Protein AF-A0A838I8F1-F1 (afdb_monomer)

Radius of gyration: 12.08 Å; Cα contacts (8 Å, 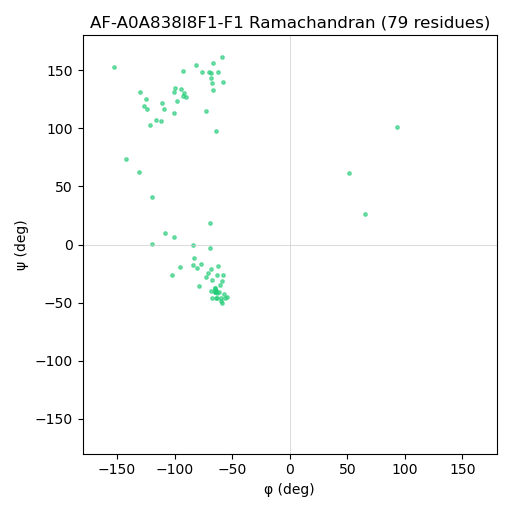|Δi|>4): 154; chains: 1; bounding box: 30×24×27 Å

Secondary structure (DSSP, 8-state):
--EEEEEE-TT--TTHHHHHHHHHTSSS--SEEEEESS-SS-SHHHHHHHHHHH--SSEEEE--TT----TTHHHHHHHH-

Nearest PDB structures (foldseek):
  5hea-assembly1_A  TM=8.525E-01  e=4.686E-02  Streptococcus parasanguinis FW213
  6h2n-assembly1_B  TM=8.169E-01  e=7.544E-02  Staphylococcus aureus subsp. aureus N315
  6h4m-assembly1_B  TM=8.193E-01  e=8.075E-02  Staphylococcus aureus subsp. aureus N315
  6h4f-assembly4_Q  TM=8.150E-01  e=1.135E-01  Staphylococcus aureus subsp. aureus N315
  2z87-assemb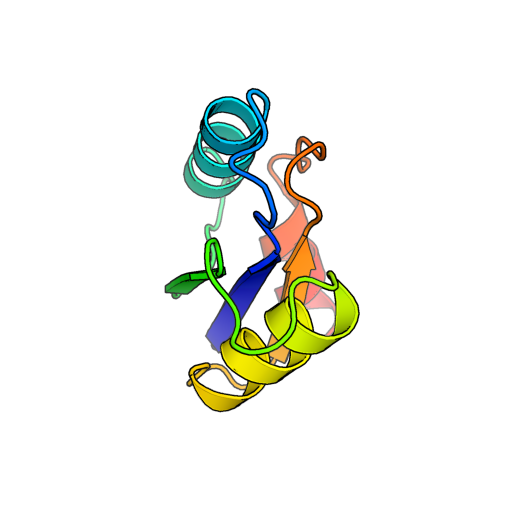ly3_B  TM=7.989E-01  e=2.567E-01  Escherichia coli

Sequence (81 aa):
MRLSVVVPATDSPATLEACLLAIAAASDPPDEVIVVDHPVRSGPAAARNAGARAASGSVLVFVDSDVLVHRDVFSRIRAAF

pLDDT: mean 94.47, std 7.86, range [59.88, 98.75]

Solvent-accessible surface area (backbone atoms only — not comparable to full-atom values): 4532 Å² total; per-residue (Å²): 136,45,35,20,34,29,28,34,30,51,83,69,51,88,42,35,64,58,19,51,50,29,47,67,64,22,81,48,50,62,79,39,79,39,77,27,49,80,41,95,57,78,44,61,69,45,14,46,53,52,30,61,72,71,50,86,40,85,41,83,43,82,45,58,30,82,42,73,58,61,50,57,54,52,51,53,51,64,73,75,109

Mean predicted aligned error: 2.87 Å

Foldseek 3Di:
DAEEEFEEQFPNDPLQVVQVVLQVQAPDHGPYYHYQHDFPPRDSVSSLVVSVVVDDGPDYHYDYSNDRDDNCPVVVVVVVD

Structure (mmCIF, N/CA/C/O backbone):
data_AF-A0A838I8F1-F1
#
_entry.id   AF-A0A838I8F1-F1
#
loop_
_atom_site.group_PDB
_atom_site.id
_atom_site.type_symbol
_atom_site.label_atom_id
_atom_site.label_alt_id
_atom_site.label_comp_id
_atom_site.label_asym_id
_atom_site.label_entity_id
_atom_site.label_seq_id
_atom_site.pdbx_PDB_ins_code
_atom_site.Cartn_x
_atom_site.Cartn_y
_atom_site.Cartn_z
_atom_site.occupancy
_atom_site.B_iso_or_equiv
_atom_site.auth_seq_id
_atom_site.auth_comp_id
_atom_site.auth_asym_id
_atom_site.auth_atom_id
_atom_site.pdbx_PDB_model_num
ATOM 1 N N . MET A 1 1 ? -6.160 -0.806 16.661 1.00 91.00 1 MET A N 1
ATOM 2 C CA . MET A 1 1 ? -5.530 -1.834 15.805 1.00 91.00 1 MET A CA 1
ATOM 3 C C . MET A 1 1 ? -4.405 -1.184 15.016 1.00 91.00 1 MET A C 1
ATOM 5 O O . MET A 1 1 ? -4.616 -0.068 14.555 1.00 91.00 1 MET A O 1
ATOM 9 N N . ARG A 1 2 ? -3.239 -1.834 14.895 1.00 97.12 2 ARG A N 1
ATOM 10 C CA . ARG A 1 2 ? -2.055 -1.254 14.238 1.00 97.12 2 ARG A CA 1
ATOM 11 C C . ARG A 1 2 ? -1.954 -1.759 12.798 1.00 97.12 2 ARG A C 1
ATOM 13 O O . ARG A 1 2 ? -1.935 -2.973 12.595 1.00 97.12 2 ARG A O 1
ATOM 20 N N . LEU A 1 3 ? -1.920 -0.853 11.825 1.00 98.44 3 LEU A N 1
ATOM 21 C CA . LEU A 1 3 ? -1.846 -1.177 10.399 1.00 98.44 3 LEU A CA 1
ATOM 22 C C . LEU A 1 3 ? -0.419 -1.017 9.870 1.00 98.44 3 LEU A C 1
ATOM 24 O O . LEU A 1 3 ? 0.180 0.044 10.036 1.00 98.44 3 LEU A O 1
ATOM 28 N N . SER A 1 4 ? 0.064 -2.030 9.155 1.00 98.75 4 SER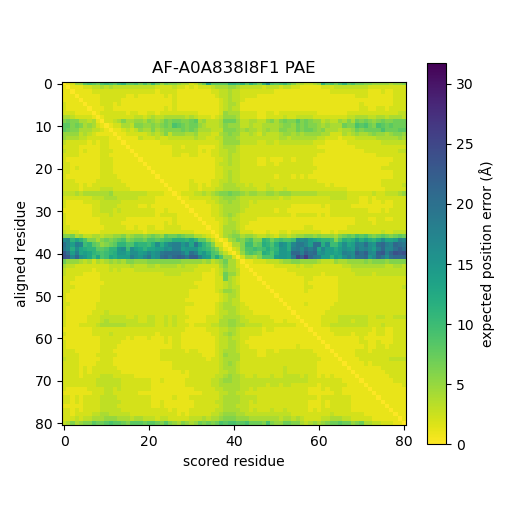 A N 1
ATOM 29 C CA . SER A 1 4 ? 1.296 -1.952 8.365 1.00 98.75 4 SER A CA 1
ATOM 30 C C . SER A 1 4 ? 0.959 -1.963 6.887 1.00 98.75 4 SER A C 1
ATOM 32 O O . SER A 1 4 ? 0.437 -2.958 6.374 1.00 98.75 4 SER A O 1
ATOM 34 N N . VAL A 1 5 ? 1.274 -0.874 6.189 1.00 98.69 5 VAL A N 1
ATOM 35 C CA . VAL A 1 5 ? 1.140 -0.820 4.733 1.00 98.69 5 VAL A CA 1
ATOM 36 C C . VAL A 1 5 ? 2.438 -1.270 4.085 1.00 98.69 5 VAL A C 1
ATOM 38 O O . VAL A 1 5 ? 3.500 -0.737 4.385 1.00 98.69 5 VAL A O 1
ATOM 41 N N . VAL A 1 6 ? 2.353 -2.234 3.175 1.00 98.50 6 VAL A N 1
ATOM 42 C CA . VAL A 1 6 ? 3.483 -2.717 2.379 1.00 98.50 6 VAL A CA 1
ATOM 43 C C . VAL A 1 6 ? 3.282 -2.297 0.929 1.00 98.50 6 VAL A C 1
ATOM 45 O O . VAL A 1 6 ? 2.291 -2.684 0.306 1.00 98.50 6 VAL A O 1
ATOM 48 N N . VAL A 1 7 ? 4.249 -1.553 0.390 1.00 97.94 7 VAL A N 1
ATOM 49 C CA . VAL A 1 7 ? 4.271 -1.096 -1.004 1.00 97.94 7 VAL A CA 1
ATOM 50 C C . VAL A 1 7 ? 5.404 -1.803 -1.756 1.00 97.94 7 VAL A C 1
ATOM 52 O O . VAL A 1 7 ? 6.578 -1.486 -1.531 1.00 97.94 7 VAL A O 1
ATOM 55 N N . PRO A 1 8 ? 5.104 -2.778 -2.637 1.00 96.31 8 PRO A N 1
ATOM 56 C CA . PRO A 1 8 ? 6.105 -3.338 -3.529 1.00 96.31 8 PRO A CA 1
ATOM 57 C C . PRO A 1 8 ? 6.440 -2.308 -4.617 1.00 96.31 8 PRO A C 1
ATOM 59 O O . PRO A 1 8 ? 5.600 -1.951 -5.444 1.00 96.31 8 PRO A O 1
ATOM 62 N N . ALA A 1 9 ? 7.682 -1.834 -4.615 1.00 93.69 9 ALA A N 1
ATOM 63 C CA . ALA A 1 9 ? 8.190 -0.817 -5.531 1.00 93.69 9 ALA A CA 1
ATOM 64 C C . ALA A 1 9 ? 9.364 -1.355 -6.364 1.00 93.69 9 ALA A C 1
ATOM 66 O O . ALA A 1 9 ? 10.371 -0.674 -6.551 1.00 93.69 9 ALA A O 1
ATOM 67 N N . THR A 1 10 ? 9.249 -2.604 -6.824 1.00 87.62 10 THR A N 1
ATOM 68 C CA . THR A 1 10 ? 10.268 -3.249 -7.662 1.00 87.62 10 THR A CA 1
ATOM 69 C C . THR A 1 10 ? 10.497 -2.440 -8.935 1.00 87.62 10 THR A C 1
ATOM 71 O O . THR A 1 10 ? 9.535 -1.952 -9.522 1.00 87.62 10 THR A O 1
ATOM 74 N N . ASP A 1 11 ? 11.754 -2.322 -9.358 1.00 85.25 11 ASP A N 1
ATOM 75 C CA . ASP A 1 11 ? 12.162 -1.612 -10.581 1.00 85.25 11 ASP A CA 1
ATOM 76 C C . ASP A 1 11 ? 11.905 -0.090 -10.565 1.00 85.25 11 ASP A C 1
ATOM 78 O O . ASP A 1 11 ? 11.766 0.533 -11.615 1.00 85.25 11 ASP A O 1
ATOM 82 N N . SER A 1 12 ? 11.875 0.522 -9.374 1.00 84.69 12 SER A N 1
ATOM 83 C CA . SER A 1 12 ? 11.801 1.984 -9.184 1.00 84.69 12 SER A CA 1
ATOM 84 C C . SER A 1 12 ? 10.656 2.660 -9.967 1.00 84.69 12 SER A C 1
ATOM 86 O O . SER A 1 12 ? 10.900 3.515 -10.824 1.00 84.69 12 SER A O 1
ATOM 88 N N . PRO A 1 13 ? 9.387 2.307 -9.689 1.00 89.62 13 PRO A N 1
ATOM 89 C CA . PRO A 1 13 ? 8.251 2.799 -10.457 1.00 89.62 13 PRO A CA 1
ATOM 90 C C . PRO A 1 13 ? 8.064 4.309 -10.277 1.00 89.62 13 PRO A C 1
ATOM 92 O O . PRO A 1 13 ? 8.015 4.816 -9.155 1.00 89.62 13 PRO A O 1
ATOM 95 N N . ALA A 1 14 ? 7.877 5.030 -11.386 1.00 95.19 14 ALA A N 1
ATOM 96 C CA . ALA A 1 14 ? 7.686 6.485 -11.385 1.00 95.19 14 ALA A CA 1
ATOM 97 C C . ALA A 1 14 ? 6.423 6.943 -10.624 1.00 95.19 14 ALA A C 1
ATOM 99 O O . ALA A 1 14 ? 6.310 8.103 -10.240 1.00 95.19 14 ALA A O 1
ATOM 100 N N . THR A 1 15 ? 5.469 6.038 -10.395 1.00 96.94 15 THR A N 1
ATOM 101 C CA . THR A 1 15 ? 4.216 6.292 -9.667 1.00 96.94 15 THR A CA 1
ATOM 102 C C . THR A 1 15 ? 4.360 6.211 -8.148 1.00 96.94 15 THR A C 1
ATOM 104 O O . THR A 1 15 ? 3.446 6.631 -7.436 1.00 96.94 15 THR A O 1
ATOM 107 N N . LEU A 1 16 ? 5.493 5.707 -7.638 1.00 96.56 16 LEU A N 1
ATOM 108 C CA . LEU A 1 16 ? 5.698 5.458 -6.210 1.00 96.56 16 LEU A CA 1
ATOM 109 C C . LEU A 1 16 ? 5.444 6.705 -5.363 1.00 96.56 16 LEU A C 1
ATOM 111 O O . LEU A 1 16 ? 4.764 6.627 -4.343 1.00 96.56 16 LEU A O 1
ATOM 115 N N . GLU A 1 17 ? 5.963 7.855 -5.789 1.00 97.88 17 GLU A N 1
ATOM 116 C CA . GLU A 1 17 ? 5.799 9.109 -5.052 1.00 97.88 17 GLU A CA 1
ATOM 117 C C . GLU A 1 17 ? 4.317 9.472 -4.892 1.00 97.88 17 GLU A C 1
ATOM 119 O O . GLU A 1 17 ? 3.863 9.757 -3.784 1.00 97.88 17 GLU A O 1
ATOM 124 N N . ALA A 1 18 ? 3.532 9.370 -5.967 1.00 98.56 18 ALA A N 1
ATOM 125 C CA . ALA A 1 18 ? 2.101 9.654 -5.929 1.00 98.56 18 ALA A CA 1
ATOM 126 C C . ALA A 1 18 ? 1.337 8.672 -5.021 1.00 98.56 18 ALA A C 1
ATOM 128 O O . ALA A 1 18 ? 0.467 9.093 -4.255 1.00 98.56 18 ALA A O 1
ATOM 129 N N . CYS A 1 19 ? 1.694 7.383 -5.051 1.00 98.56 19 CYS A N 1
ATOM 130 C CA . CYS A 1 19 ? 1.142 6.371 -4.148 1.00 98.56 19 CYS A CA 1
ATOM 131 C C . CYS A 1 19 ? 1.430 6.711 -2.675 1.00 98.56 19 CYS A C 1
ATOM 133 O O . CYS A 1 19 ? 0.523 6.705 -1.840 1.00 98.56 19 CYS A O 1
ATOM 135 N N . LEU A 1 20 ? 2.681 7.047 -2.340 1.00 98.50 20 LEU A N 1
ATOM 136 C CA . LEU A 1 20 ? 3.078 7.392 -0.971 1.00 98.50 20 LEU A CA 1
ATOM 137 C C . LEU A 1 20 ? 2.400 8.675 -0.483 1.00 98.50 20 LEU A C 1
ATOM 139 O O . LEU A 1 20 ? 1.942 8.725 0.659 1.00 98.50 20 LEU A O 1
ATOM 143 N N . LEU A 1 21 ? 2.266 9.678 -1.353 1.00 98.62 21 LEU A N 1
ATOM 144 C CA . LEU A 1 21 ? 1.515 10.897 -1.055 1.00 98.62 21 LEU A CA 1
ATOM 145 C C . LEU A 1 21 ? 0.036 10.598 -0.779 1.00 98.62 21 LEU A C 1
ATOM 147 O O . LEU A 1 21 ? -0.525 11.154 0.165 1.00 98.62 21 LEU A O 1
ATOM 151 N N . ALA A 1 22 ? -0.596 9.698 -1.540 1.00 98.75 22 ALA A N 1
ATOM 152 C CA . ALA A 1 22 ? -1.981 9.296 -1.295 1.00 98.75 22 ALA A CA 1
ATOM 153 C C . ALA A 1 22 ? -2.148 8.570 0.051 1.00 98.75 22 ALA A C 1
ATOM 155 O O . ALA A 1 22 ? -3.099 8.848 0.782 1.00 98.75 22 ALA A O 1
ATOM 156 N N . ILE A 1 23 ? -1.207 7.687 0.409 1.00 98.69 23 ILE A N 1
ATOM 157 C CA . ILE A 1 23 ? -1.199 6.995 1.707 1.00 98.69 23 ILE A CA 1
ATOM 158 C C . ILE A 1 23 ? -1.037 7.999 2.857 1.00 98.69 23 ILE A C 1
ATOM 160 O O . ILE A 1 23 ? -1.789 7.944 3.829 1.00 98.69 23 ILE A O 1
ATOM 164 N N . ALA A 1 24 ? -0.096 8.939 2.735 1.00 98.31 24 ALA A N 1
ATOM 165 C CA . ALA A 1 24 ? 0.165 9.958 3.750 1.00 98.31 24 ALA A CA 1
ATOM 166 C C . ALA A 1 24 ? -0.991 10.965 3.905 1.00 98.31 24 ALA A C 1
ATOM 168 O O . ALA A 1 24 ? -1.217 11.481 4.996 1.00 98.31 24 ALA A O 1
ATOM 169 N N . ALA A 1 25 ? -1.733 11.238 2.827 1.00 98.38 25 ALA A N 1
ATOM 170 C CA . ALA A 1 25 ? -2.866 12.165 2.818 1.00 98.38 25 ALA A CA 1
ATOM 171 C C . ALA A 1 25 ? -4.199 11.544 3.285 1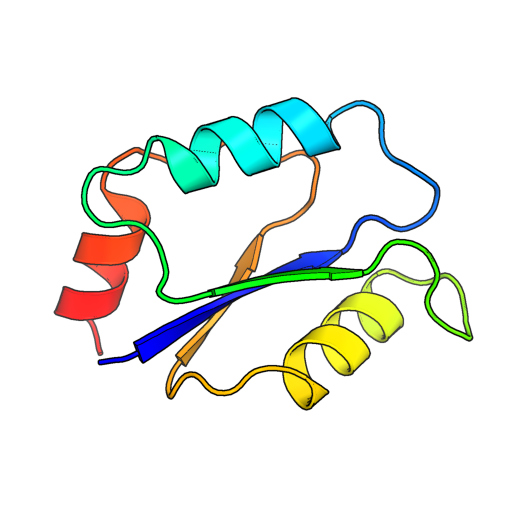.00 98.38 25 ALA A C 1
ATOM 173 O O . ALA A 1 25 ? -5.230 12.236 3.286 1.00 98.38 25 ALA A O 1
ATOM 174 N N . ALA A 1 26 ? -4.210 10.257 3.645 1.00 98.31 26 ALA A N 1
ATOM 175 C CA . ALA A 1 26 ? -5.383 9.603 4.208 1.00 98.31 26 ALA A CA 1
ATOM 176 C C . ALA A 1 26 ? -5.786 10.242 5.549 1.00 98.31 26 ALA A C 1
ATOM 178 O O . ALA A 1 26 ? -4.949 10.724 6.306 1.00 98.31 26 ALA A O 1
ATOM 179 N N . SER A 1 27 ? -7.085 10.246 5.851 1.00 96.00 27 SER A N 1
ATOM 180 C CA . SER A 1 27 ? -7.642 10.883 7.053 1.00 96.00 27 SER A CA 1
ATOM 181 C C . SER A 1 27 ? -7.245 10.188 8.361 1.00 96.00 27 SER A C 1
ATOM 183 O O . SER A 1 27 ? -7.308 10.809 9.416 1.00 96.00 27 SER A O 1
ATOM 185 N N . ASP A 1 28 ? -6.850 8.918 8.287 1.00 96.81 28 ASP A N 1
ATOM 186 C CA . ASP A 1 28 ? -6.374 8.102 9.409 1.00 96.81 28 ASP A CA 1
ATOM 187 C C . ASP A 1 28 ? -5.226 7.198 8.913 1.00 96.81 28 ASP A C 1
ATOM 189 O O . ASP A 1 28 ? -5.448 6.016 8.630 1.00 96.81 28 ASP A O 1
ATOM 193 N N . PRO A 1 29 ? -4.026 7.761 8.669 1.00 97.75 29 PRO A N 1
ATOM 194 C CA . PRO A 1 29 ? 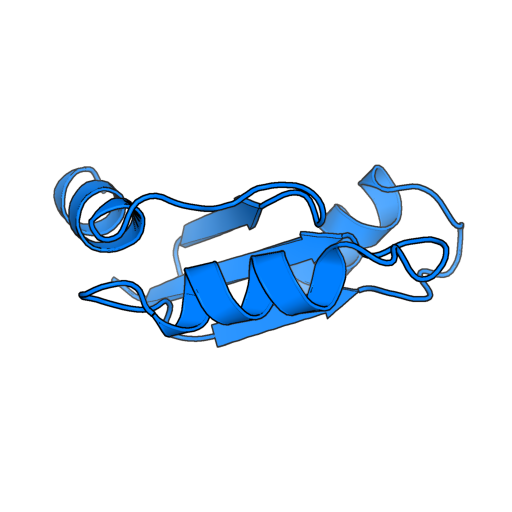-2.941 7.068 7.977 1.00 97.75 29 PRO A CA 1
ATOM 195 C C . PRO A 1 29 ? -2.508 5.776 8.701 1.00 97.75 29 PRO A C 1
ATOM 197 O O . PRO A 1 29 ? -2.834 5.552 9.874 1.00 97.75 29 PRO A O 1
ATOM 200 N N . PRO A 1 30 ? -1.811 4.860 8.009 1.00 98.38 30 PRO A N 1
ATOM 201 C CA . PRO A 1 30 ? -1.306 3.649 8.640 1.00 98.38 30 PRO A CA 1
ATOM 202 C C . PRO A 1 30 ? -0.227 3.992 9.671 1.00 98.38 30 PRO A C 1
ATOM 204 O O . PRO A 1 30 ? 0.435 5.026 9.586 1.00 98.38 30 PRO A O 1
ATOM 207 N N . ASP A 1 31 ? -0.030 3.097 10.632 1.00 98.31 31 ASP A N 1
ATOM 208 C CA . ASP A 1 31 ? 0.957 3.278 11.696 1.00 98.31 31 ASP A CA 1
ATOM 209 C C . ASP A 1 31 ? 2.399 3.149 11.179 1.00 98.31 31 ASP A C 1
ATOM 211 O O . ASP A 1 31 ? 3.331 3.676 11.784 1.00 98.31 31 ASP A O 1
ATOM 215 N N . GLU A 1 32 ? 2.588 2.440 10.064 1.00 98.31 32 GLU A N 1
ATOM 216 C CA . GLU A 1 32 ? 3.852 2.360 9.338 1.00 98.31 32 GLU A CA 1
ATOM 217 C C . GLU A 1 32 ? 3.629 2.074 7.845 1.00 98.31 32 GLU A C 1
ATOM 219 O O . GLU A 1 32 ? 2.648 1.438 7.445 1.00 98.31 32 GLU A O 1
ATOM 224 N N . VAL A 1 33 ? 4.580 2.526 7.024 1.00 98.56 33 VAL A N 1
ATOM 225 C CA . VAL A 1 33 ? 4.640 2.259 5.583 1.00 98.56 33 VAL A CA 1
ATOM 226 C C . VAL A 1 33 ? 5.997 1.645 5.267 1.00 98.56 33 VAL A C 1
ATOM 228 O O . VAL A 1 33 ? 7.035 2.218 5.588 1.00 98.56 33 VAL A O 1
ATOM 231 N N . ILE A 1 34 ? 5.986 0.479 4.632 1.00 98.25 34 ILE A N 1
ATOM 232 C CA . ILE A 1 34 ? 7.172 -0.296 4.283 1.00 98.25 34 ILE A CA 1
ATOM 233 C C . ILE A 1 34 ? 7.250 -0.367 2.766 1.00 98.25 34 ILE A C 1
ATOM 235 O O . ILE A 1 34 ? 6.480 -1.080 2.120 1.00 98.25 34 ILE A O 1
ATOM 239 N N . VAL A 1 35 ? 8.196 0.374 2.202 1.00 97.12 35 VAL A N 1
ATOM 240 C CA . V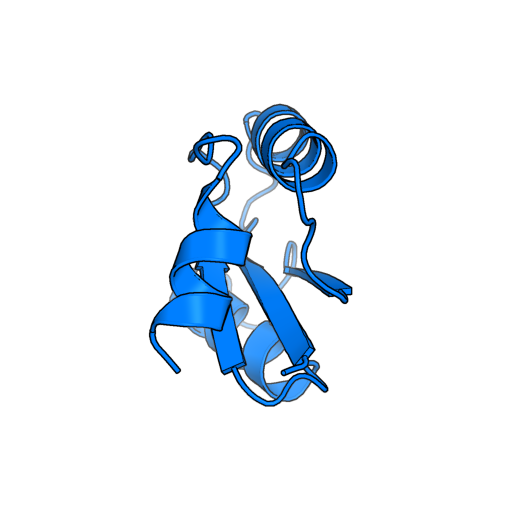AL A 1 35 ? 8.507 0.332 0.774 1.00 97.12 35 VAL A CA 1
ATOM 241 C C . VAL A 1 35 ? 9.602 -0.697 0.546 1.00 97.12 35 VAL A C 1
ATOM 243 O O . VAL A 1 35 ? 10.618 -0.689 1.239 1.00 97.12 35 VAL A O 1
ATOM 246 N N . VAL A 1 36 ? 9.398 -1.589 -0.420 1.00 94.50 36 VAL A N 1
ATOM 247 C CA . VAL A 1 36 ? 10.410 -2.575 -0.813 1.00 94.50 36 VAL A CA 1
ATOM 248 C C . VAL A 1 36 ? 10.739 -2.382 -2.287 1.00 94.50 36 VAL A C 1
ATOM 250 O O . VAL A 1 36 ? 9.966 -2.797 -3.150 1.00 94.50 36 VAL A O 1
ATOM 253 N N . ASP A 1 37 ? 11.879 -1.750 -2.561 1.00 86.94 37 ASP A N 1
ATOM 254 C CA . ASP A 1 37 ? 12.316 -1.335 -3.899 1.00 86.94 37 ASP A CA 1
ATOM 255 C C . ASP A 1 37 ? 13.387 -2.258 -4.523 1.00 86.94 37 ASP A C 1
ATOM 257 O O . ASP A 1 37 ? 13.427 -2.415 -5.741 1.00 86.94 37 ASP A O 1
ATOM 261 N N . HIS A 1 38 ? 14.181 -2.961 -3.704 1.00 75.88 38 HIS A N 1
ATOM 262 C CA . HIS A 1 38 ? 15.247 -3.873 -4.156 1.00 75.88 38 HIS A CA 1
ATOM 263 C C . HIS A 1 38 ? 15.193 -5.259 -3.473 1.00 75.88 38 HIS A C 1
ATOM 265 O O . HIS A 1 38 ? 16.123 -5.639 -2.753 1.00 75.88 38 HIS A O 1
ATOM 271 N N . PRO A 1 39 ? 14.125 -6.065 -3.637 1.00 66.75 39 PRO A N 1
ATOM 272 C CA . PRO A 1 39 ? 14.094 -7.394 -3.036 1.00 66.75 39 PRO A CA 1
ATOM 273 C C . PRO A 1 39 ? 15.125 -8.328 -3.690 1.00 66.75 39 PRO A C 1
ATOM 275 O O . PRO A 1 39 ? 15.262 -8.390 -4.912 1.00 66.75 39 PRO A O 1
ATOM 278 N N . VAL A 1 40 ? 15.808 -9.132 -2.869 1.00 59.88 40 VAL A N 1
ATOM 279 C CA . VA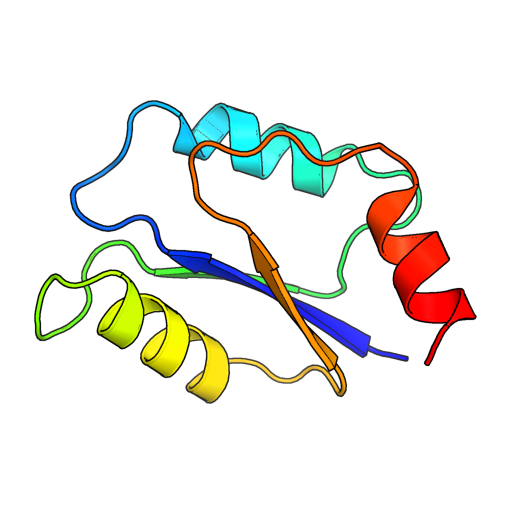L A 1 40 ? 16.649 -10.246 -3.334 1.00 59.88 40 VAL A CA 1
ATOM 280 C C . VAL A 1 40 ? 15.730 -11.263 -4.025 1.00 59.88 40 VAL A C 1
ATOM 282 O O . VAL A 1 40 ? 15.091 -12.074 -3.350 1.00 59.88 40 VAL A O 1
ATOM 285 N N . ARG A 1 41 ? 15.673 -11.194 -5.366 1.00 64.69 41 ARG A N 1
ATOM 286 C CA . ARG A 1 41 ? 14.663 -11.747 -6.301 1.00 64.69 41 ARG A CA 1
ATOM 287 C C . ARG A 1 41 ? 13.562 -10.722 -6.616 1.00 64.69 41 ARG A C 1
ATOM 289 O O . ARG A 1 41 ? 12.634 -10.539 -5.840 1.00 64.69 41 ARG A O 1
ATOM 296 N N . SER A 1 42 ? 13.673 -10.097 -7.787 1.00 68.56 42 SER A N 1
ATOM 297 C CA . SER A 1 42 ? 13.038 -8.839 -8.228 1.00 68.56 42 SER A CA 1
ATOM 298 C C . SER A 1 42 ? 11.518 -8.865 -8.463 1.00 68.56 42 SER A C 1
ATOM 300 O O . SER A 1 42 ? 10.990 -8.025 -9.176 1.00 68.56 42 SER A O 1
ATOM 302 N N . GLY A 1 43 ? 10.788 -9.842 -7.921 1.00 85.88 43 GLY A N 1
ATOM 303 C CA . GLY A 1 43 ? 9.350 -9.974 -8.166 1.00 85.88 43 GLY A CA 1
ATOM 304 C C . GLY A 1 43 ? 8.490 -9.263 -7.112 1.00 85.88 43 GLY A C 1
ATOM 305 O O . GLY A 1 43 ? 8.846 -9.277 -5.928 1.00 85.88 43 GLY A O 1
ATOM 306 N N . PRO A 1 44 ? 7.293 -8.763 -7.470 1.00 90.19 44 PRO A N 1
ATOM 307 C CA . PRO A 1 44 ? 6.369 -8.136 -6.519 1.00 90.19 44 PRO A CA 1
ATOM 308 C C . PRO A 1 44 ? 5.962 -9.083 -5.379 1.00 90.19 44 PRO A C 1
ATOM 310 O O . PRO A 1 44 ? 5.784 -8.655 -4.242 1.00 90.19 44 PRO A O 1
ATOM 313 N N . ALA A 1 45 ? 5.889 -10.395 -5.631 1.00 93.00 45 ALA A N 1
ATOM 314 C CA . ALA A 1 45 ? 5.636 -11.386 -4.583 1.00 93.00 45 ALA A CA 1
ATOM 315 C C . ALA A 1 45 ? 6.767 -11.450 -3.538 1.00 93.00 45 ALA A C 1
ATOM 317 O O . ALA A 1 45 ? 6.507 -11.548 -2.339 1.00 93.00 45 ALA A O 1
ATOM 318 N N . ALA A 1 46 ? 8.028 -11.364 -3.972 1.00 93.12 46 ALA A N 1
ATOM 319 C CA . ALA A 1 46 ? 9.171 -11.346 -3.064 1.00 93.12 46 ALA A CA 1
ATOM 320 C C . ALA A 1 46 ? 9.216 -10.044 -2.252 1.00 93.12 46 ALA A C 1
ATOM 322 O O . ALA A 1 46 ? 9.463 -10.103 -1.046 1.00 93.12 46 ALA A O 1
ATOM 323 N N . ALA A 1 47 ? 8.899 -8.906 -2.882 1.00 94.06 47 ALA A N 1
ATOM 324 C CA . ALA A 1 47 ? 8.756 -7.615 -2.212 1.00 94.06 47 ALA A CA 1
ATOM 325 C C . ALA A 1 47 ? 7.672 -7.644 -1.125 1.00 94.06 47 ALA A C 1
ATOM 327 O O . ALA A 1 47 ? 7.953 -7.318 0.027 1.00 94.06 47 ALA A O 1
ATOM 328 N N . ARG A 1 48 ? 6.463 -8.127 -1.451 1.00 96.25 48 ARG A N 1
ATOM 329 C CA . ARG A 1 48 ? 5.363 -8.284 -0.483 1.00 96.25 48 ARG A CA 1
ATOM 330 C C . ARG A 1 48 ? 5.776 -9.158 0.702 1.00 96.25 48 ARG A C 1
ATOM 332 O O . ARG A 1 48 ? 5.577 -8.768 1.847 1.00 96.25 48 ARG A O 1
ATOM 339 N N . ASN A 1 49 ? 6.422 -10.295 0.442 1.00 96.06 49 ASN A N 1
ATOM 340 C CA . ASN A 1 49 ? 6.901 -11.194 1.495 1.00 96.06 49 ASN A CA 1
ATOM 341 C C . ASN A 1 49 ? 7.999 -10.567 2.369 1.00 96.06 49 ASN A C 1
ATOM 343 O O . ASN A 1 49 ? 8.054 -10.833 3.568 1.00 96.06 49 ASN A O 1
ATOM 347 N N . ALA A 1 50 ? 8.899 -9.771 1.786 1.00 95.56 50 ALA A N 1
ATOM 348 C CA . ALA A 1 50 ? 9.918 -9.049 2.541 1.00 95.56 50 ALA A CA 1
ATOM 349 C C . ALA A 1 50 ? 9.293 -7.968 3.428 1.00 95.56 50 ALA A C 1
ATOM 351 O O . ALA A 1 50 ? 9.603 -7.919 4.615 1.00 95.56 50 ALA A O 1
ATOM 352 N N . GLY A 1 51 ? 8.359 -7.183 2.886 1.00 96.56 51 GLY A N 1
ATOM 353 C CA . GLY A 1 51 ? 7.639 -6.171 3.653 1.00 96.56 51 GLY A CA 1
ATOM 354 C C . GLY A 1 51 ? 6.800 -6.777 4.777 1.00 96.56 51 GLY A C 1
ATOM 355 O O . GLY A 1 51 ? 6.860 -6.302 5.903 1.00 96.56 51 GLY A O 1
ATOM 356 N N . ALA A 1 52 ? 6.113 -7.895 4.522 1.00 97.81 52 ALA A N 1
ATOM 357 C CA . ALA A 1 52 ? 5.347 -8.614 5.541 1.00 97.81 52 ALA A CA 1
ATOM 358 C C . ALA A 1 52 ? 6.215 -9.109 6.712 1.00 97.81 52 ALA A C 1
ATOM 360 O O . ALA A 1 52 ? 5.760 -9.101 7.849 1.00 97.81 52 ALA A O 1
ATOM 361 N N . ARG A 1 53 ? 7.468 -9.518 6.458 1.00 97.19 53 ARG A N 1
ATOM 362 C CA . ARG A 1 53 ? 8.414 -9.906 7.523 1.00 97.19 53 ARG A CA 1
ATOM 363 C C . ARG A 1 53 ? 8.951 -8.719 8.323 1.00 97.19 53 ARG A C 1
ATOM 365 O O . ARG A 1 53 ? 9.349 -8.913 9.465 1.00 97.19 53 ARG A O 1
ATOM 372 N N . ALA A 1 54 ? 9.019 -7.537 7.715 1.00 97.38 54 ALA A N 1
ATOM 373 C CA . ALA A 1 54 ? 9.473 -6.312 8.370 1.00 97.38 54 ALA A CA 1
ATOM 374 C C . ALA A 1 54 ? 8.350 -5.604 9.150 1.00 97.38 54 ALA A C 1
ATOM 376 O O . ALA A 1 54 ? 8.632 -4.761 9.997 1.00 97.38 54 ALA A O 1
ATOM 377 N N . ALA A 1 55 ? 7.095 -5.944 8.858 1.00 98.44 55 ALA A N 1
ATOM 378 C CA 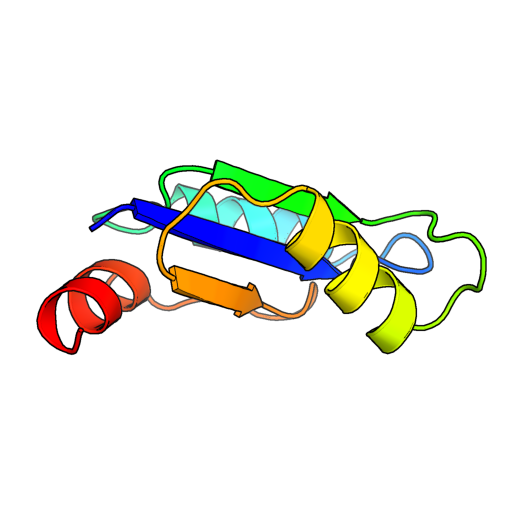. ALA A 1 55 ? 5.919 -5.350 9.467 1.00 98.44 55 ALA A CA 1
ATOM 379 C C . ALA A 1 55 ? 5.755 -5.713 10.948 1.00 98.44 55 ALA A C 1
ATOM 381 O O . ALA A 1 55 ? 6.006 -6.840 11.373 1.00 98.44 55 ALA A O 1
ATOM 382 N N . SER A 1 56 ? 5.275 -4.742 11.721 1.00 98.12 56 SER A N 1
ATOM 383 C CA . SER A 1 56 ? 5.026 -4.830 13.160 1.00 98.12 56 SER A CA 1
ATOM 384 C C . SER A 1 56 ? 3.558 -4.589 13.551 1.00 98.12 56 SER A C 1
ATOM 386 O O . SER A 1 56 ? 3.212 -4.612 14.736 1.00 98.12 56 SER A O 1
ATOM 388 N N . GLY A 1 57 ? 2.685 -4.337 12.575 1.00 97.31 57 GLY A N 1
ATOM 389 C CA . GLY A 1 57 ? 1.247 -4.157 12.744 1.00 97.31 57 GLY A CA 1
ATOM 390 C C . GLY A 1 57 ? 0.486 -5.478 12.833 1.00 97.31 57 GLY A C 1
ATOM 391 O O . GLY A 1 57 ? 0.908 -6.512 12.321 1.00 97.31 57 GLY A O 1
ATOM 392 N N . SER A 1 58 ? -0.675 -5.436 13.485 1.00 97.06 58 SER A N 1
ATOM 393 C CA . SER A 1 58 ? -1.562 -6.594 13.647 1.00 97.06 58 SER A CA 1
ATOM 394 C C . SER A 1 58 ? -2.359 -6.916 12.378 1.00 97.06 58 SER A C 1
ATOM 396 O O . SER A 1 58 ? -2.904 -8.009 12.265 1.00 97.06 58 SER A O 1
ATOM 398 N N . VAL A 1 59 ? -2.435 -5.970 11.435 1.00 97.50 59 VAL A N 1
ATOM 399 C CA . VAL A 1 59 ? -3.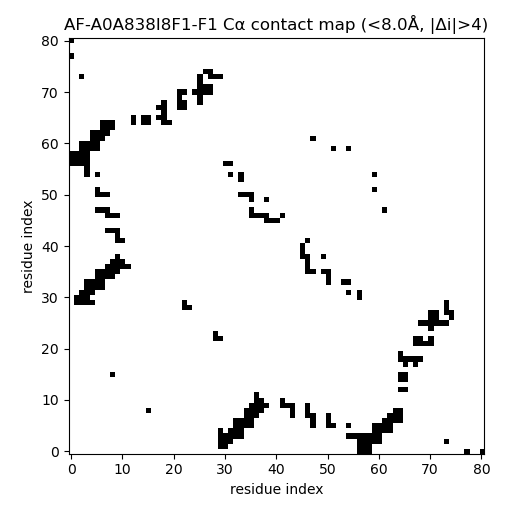037 -6.148 10.109 1.00 97.50 59 VAL A CA 1
ATOM 400 C C . VAL A 1 59 ? -2.074 -5.643 9.040 1.00 97.50 59 VAL A C 1
ATOM 402 O O . VAL A 1 59 ? -1.562 -4.526 9.128 1.00 97.50 59 VAL A O 1
ATOM 405 N N . LEU A 1 60 ? -1.864 -6.472 8.016 1.00 98.12 60 LEU A N 1
ATOM 406 C CA . LEU A 1 60 ? -1.086 -6.135 6.828 1.00 98.12 60 LEU A CA 1
ATOM 407 C C . LEU A 1 60 ? -2.007 -5.623 5.723 1.00 98.12 60 LEU A C 1
ATOM 409 O O . LEU A 1 60 ? -3.018 -6.251 5.411 1.00 98.12 60 LEU A O 1
ATOM 413 N N . VAL A 1 61 ? -1.621 -4.517 5.095 1.00 98.38 61 VAL A N 1
ATOM 414 C CA . VAL A 1 61 ? -2.320 -3.932 3.950 1.00 98.38 61 VAL A CA 1
ATOM 415 C C . VAL A 1 61 ? -1.328 -3.813 2.800 1.00 98.38 61 VAL A C 1
ATOM 417 O O . VAL A 1 61 ? -0.338 -3.097 2.900 1.00 98.38 61 VAL A O 1
ATOM 420 N N . PHE A 1 62 ? -1.573 -4.516 1.700 1.00 98.44 62 PHE A N 1
ATOM 421 C CA . PHE A 1 62 ? -0.740 -4.401 0.504 1.00 98.44 62 PHE A CA 1
ATOM 422 C C . PHE A 1 62 ? -1.332 -3.352 -0.432 1.00 98.44 62 PHE A C 1
ATOM 424 O O . PHE A 1 62 ? -2.513 -3.429 -0.769 1.00 98.44 62 PHE A O 1
ATOM 431 N N . VAL A 1 63 ? -0.513 -2.387 -0.846 1.00 98.38 63 VAL A N 1
ATOM 432 C CA . VAL A 1 63 ? -0.890 -1.340 -1.803 1.00 98.38 63 VAL A CA 1
ATOM 433 C C . VAL A 1 63 ? 0.139 -1.350 -2.920 1.00 98.38 63 VAL A C 1
ATOM 435 O O . VAL A 1 63 ? 1.321 -1.160 -2.653 1.00 98.38 63 VAL A O 1
ATOM 438 N N . ASP A 1 64 ? -0.290 -1.603 -4.153 1.00 97.06 64 ASP A N 1
ATOM 439 C CA . ASP A 1 64 ? 0.615 -1.568 -5.302 1.00 97.06 64 ASP A CA 1
ATOM 440 C C . ASP A 1 64 ? 1.086 -0.125 -5.566 1.00 97.06 64 ASP A C 1
ATOM 442 O O . ASP A 1 64 ? 0.376 0.842 -5.291 1.00 97.06 64 ASP A O 1
ATOM 446 N N . SER A 1 65 ? 2.317 0.035 -6.054 1.00 96.56 65 SER A N 1
ATOM 447 C CA . SER A 1 65 ? 2.991 1.340 -6.192 1.00 96.56 65 SER A CA 1
ATOM 448 C C . SER A 1 65 ? 2.392 2.260 -7.264 1.00 96.56 65 SER A C 1
ATOM 450 O O . SER A 1 65 ? 2.831 3.400 -7.418 1.00 96.56 65 SER A O 1
ATOM 452 N N . ASP A 1 66 ? 1.389 1.793 -7.999 1.00 97.06 66 ASP A N 1
ATOM 453 C CA . ASP A 1 66 ? 0.601 2.519 -8.994 1.00 97.06 66 ASP A CA 1
ATOM 454 C C . ASP A 1 66 ? -0.841 2.809 -8.527 1.00 97.06 66 ASP A C 1
ATOM 456 O O . ASP A 1 66 ? -1.664 3.295 -9.306 1.00 97.06 66 ASP A O 1
ATOM 460 N N . VAL A 1 67 ? -1.151 2.578 -7.245 1.00 98.38 67 VAL A N 1
ATOM 461 C CA . VAL A 1 67 ? -2.478 2.815 -6.659 1.00 98.38 67 VAL A CA 1
ATOM 462 C C . VAL A 1 67 ? -2.538 4.139 -5.897 1.00 98.38 67 VAL A C 1
ATOM 464 O O . VAL A 1 67 ? -1.703 4.444 -5.048 1.00 98.38 67 VAL A O 1
ATOM 467 N N . LEU A 1 68 ? -3.611 4.900 -6.129 1.00 98.69 68 LEU A N 1
ATOM 468 C CA . LEU A 1 68 ? -4.014 6.016 -5.273 1.00 98.69 68 LEU A CA 1
ATOM 469 C C . LEU A 1 68 ? -5.149 5.559 -4.359 1.00 98.69 68 LEU A C 1
ATOM 471 O O . LEU A 1 68 ? -6.251 5.254 -4.817 1.00 98.69 68 LEU A O 1
ATOM 475 N N . VAL A 1 69 ? -4.883 5.501 -3.057 1.00 98.50 69 VAL A N 1
ATOM 476 C CA . VAL A 1 69 ? -5.888 5.080 -2.079 1.00 98.50 69 VAL A CA 1
ATOM 477 C C . VAL A 1 69 ? -6.915 6.179 -1.800 1.00 98.50 69 VAL A C 1
ATOM 479 O O . VAL A 1 69 ? -6.609 7.371 -1.827 1.00 98.50 69 VAL A O 1
ATOM 482 N N . HIS A 1 70 ? -8.150 5.780 -1.493 1.00 98.50 70 HIS A N 1
ATOM 483 C CA . HIS A 1 70 ? -9.170 6.720 -1.034 1.00 98.50 70 HIS A CA 1
ATOM 484 C C . HIS A 1 70 ? -8.848 7.227 0.383 1.00 98.50 70 HIS A C 1
ATOM 486 O O . HIS A 1 70 ? -8.299 6.488 1.203 1.00 98.50 70 HIS A O 1
ATOM 492 N N . ARG A 1 71 ? -9.231 8.474 0.697 1.00 98.25 71 ARG A N 1
ATOM 493 C CA . ARG A 1 71 ? -8.878 9.143 1.967 1.00 98.25 71 ARG A CA 1
ATOM 494 C C . ARG A 1 71 ? -9.345 8.396 3.222 1.00 98.25 71 ARG A C 1
ATOM 496 O O . ARG A 1 71 ? -8.732 8.558 4.271 1.00 98.25 71 ARG A O 1
ATOM 503 N N . ASP A 1 72 ? -10.400 7.591 3.122 1.00 98.31 72 ASP A N 1
ATOM 504 C CA . ASP A 1 72 ? -10.986 6.837 4.240 1.00 98.31 72 ASP A CA 1
ATOM 505 C C . ASP A 1 72 ? -10.586 5.348 4.287 1.00 98.31 72 ASP A C 1
ATOM 507 O O . ASP A 1 72 ? -11.114 4.600 5.107 1.00 98.31 72 ASP A O 1
ATOM 511 N N . VAL A 1 73 ? -9.672 4.881 3.424 1.00 98.25 73 VAL A N 1
ATOM 512 C CA . VAL A 1 73 ? -9.408 3.437 3.279 1.00 98.25 73 VAL A CA 1
ATOM 513 C C . VAL A 1 73 ? -8.994 2.778 4.600 1.00 98.25 73 VAL A C 1
ATOM 515 O O . VAL A 1 73 ? -9.477 1.702 4.945 1.00 98.25 73 VAL A O 1
ATOM 518 N N . PHE A 1 74 ? -8.134 3.438 5.374 1.00 98.25 74 PHE A N 1
ATOM 519 C CA . PHE A 1 74 ? -7.552 2.864 6.582 1.00 98.25 74 PHE A CA 1
ATOM 520 C C . PHE A 1 74 ? -8.517 2.914 7.766 1.00 98.25 74 PHE A C 1
ATOM 522 O O . PHE A 1 74 ? -8.589 1.943 8.518 1.00 98.25 74 PHE A O 1
ATOM 529 N N . SER A 1 75 ? -9.332 3.968 7.886 1.00 97.94 75 SER A N 1
ATOM 530 C CA . SER A 1 75 ? -10.397 4.012 8.894 1.00 97.94 75 SER A CA 1
ATOM 531 C C . SER A 1 75 ? -11.455 2.941 8.620 1.00 97.94 75 SER A C 1
ATOM 533 O O . SER A 1 75 ? -11.922 2.284 9.549 1.00 97.94 75 SER A O 1
ATOM 535 N N . ARG A 1 76 ? -11.770 2.676 7.344 1.00 97.88 76 ARG A N 1
ATOM 536 C CA . ARG A 1 76 ? -12.659 1.573 6.950 1.00 97.88 76 ARG A CA 1
ATOM 537 C C . ARG A 1 76 ? -12.079 0.200 7.280 1.00 97.88 76 ARG A C 1
ATOM 539 O O . ARG A 1 76 ? -12.821 -0.654 7.752 1.00 97.88 76 ARG A O 1
ATOM 546 N N . ILE A 1 77 ? -10.777 -0.013 7.076 1.00 97.69 77 ILE A N 1
ATOM 547 C CA . ILE A 1 77 ? -10.105 -1.260 7.476 1.00 97.69 77 ILE A CA 1
ATOM 548 C C . ILE A 1 77 ? -10.141 -1.418 9.002 1.00 97.69 77 ILE A C 1
ATOM 550 O O . ILE A 1 77 ? -10.524 -2.478 9.482 1.00 97.69 77 ILE A O 1
ATOM 554 N N . ARG A 1 78 ? -9.827 -0.366 9.772 1.00 96.56 78 ARG A N 1
ATOM 555 C CA . ARG A 1 78 ? -9.902 -0.392 11.247 1.00 96.56 78 ARG A CA 1
ATOM 556 C C . ARG A 1 78 ? -11.310 -0.613 11.796 1.00 96.56 78 ARG A C 1
ATOM 558 O O . ARG A 1 78 ? -11.444 -1.088 12.912 1.00 96.56 78 ARG A O 1
ATOM 565 N N . ALA A 1 79 ? -12.348 -0.247 11.050 1.00 96.75 79 ALA A N 1
ATOM 566 C CA . ALA A 1 79 ? -13.729 -0.510 11.441 1.00 96.75 79 ALA A CA 1
ATOM 567 C C . ALA A 1 79 ? -14.182 -1.949 11.133 1.00 96.75 79 ALA A C 1
ATOM 569 O O . ALA A 1 79 ? -15.180 -2.402 11.689 1.00 96.75 79 ALA A O 1
ATOM 570 N N . ALA A 1 80 ? -13.491 -2.650 10.228 1.00 95.44 80 ALA A N 1
ATOM 571 C CA . ALA A 1 80 ? -13.869 -3.984 9.763 1.00 95.44 80 ALA A CA 1
ATOM 572 C C . ALA A 1 80 ? -13.159 -5.134 10.503 1.00 95.44 80 ALA A C 1
ATOM 574 O O . ALA A 1 80 ? -13.641 -6.265 10.441 1.00 95.44 80 ALA A O 1
ATOM 575 N N . PHE A 1 81 ? -12.040 -4.856 11.177 1.00 89.56 81 PHE A N 1
ATOM 576 C CA . PHE A 1 81 ? -11.198 -5.818 11.899 1.00 89.56 81 PHE A CA 1
ATOM 577 C C . PHE A 1 81 ? -10.812 -5.262 13.272 1.00 89.56 81 PHE A C 1
ATOM 579 O O . PHE A 1 81 ? -10.697 -6.072 14.217 1.00 89.56 81 PHE A O 1
#